Protein AF-B4CVA9-F1 (afdb_monomer_lite)

Secondary structure (DSSP, 8-state):
--HHH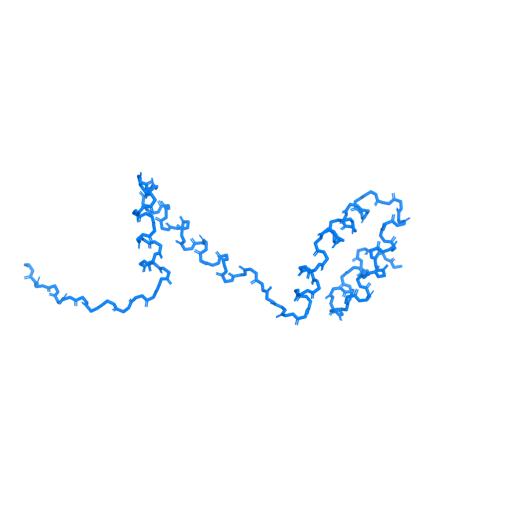HHHHHHHTT-HHHHHHHHHHHHHSS-HHHHHHHHHHHHTHHHHHHHHHH---THHHHHHHHHHHHHHHHTTS-SSHHHHHHHHHHHHS-----PPP----

Radius of gyration: 23.11 Å; chains: 1; bounding box: 57×26×61 Å

InterPro domains:
  IPR002560 Transposase IS204/IS1001/IS1096/IS1165, DDE domain [PF01610] (3-87)
  IPR047951 Transposase ISL3 [PTHR33498] (7-100)

Organism: NCBI:txid497964

Structure (mmCIF, N/CA/C/O backbone):
data_AF-B4CVA9-F1
#
_entry.id   AF-B4CVA9-F1
#
loop_
_atom_site.group_PDB
_atom_site.id
_atom_site.type_symbol
_atom_site.label_atom_id
_atom_site.label_alt_id
_atom_site.label_comp_id
_atom_site.label_asym_id
_atom_site.label_entity_id
_atom_site.label_seq_id
_atom_site.pdbx_PDB_ins_code
_atom_site.Cartn_x
_atom_site.Cartn_y
_atom_site.Cartn_z
_atom_site.occupancy
_atom_site.B_iso_or_equiv
_atom_site.auth_seq_id
_atom_site.auth_comp_id
_atom_site.auth_asym_id
_atom_site.auth_atom_id
_atom_site.pdbx_PDB_model_num
ATOM 1 N N . MET A 1 1 ? 7.853 4.509 -29.074 1.00 59.59 1 MET A N 1
ATOM 2 C CA . MET A 1 1 ? 6.881 4.446 -27.965 1.00 59.59 1 MET A CA 1
ATOM 3 C C . MET A 1 1 ? 7.576 4.879 -26.687 1.00 59.59 1 MET A C 1
ATOM 5 O O . MET A 1 1 ? 8.693 4.418 -26.445 1.00 59.59 1 MET A O 1
ATOM 9 N N . MET A 1 2 ? 6.991 5.810 -25.935 1.00 87.19 2 MET A N 1
ATOM 10 C CA . MET A 1 2 ? 7.624 6.373 -24.739 1.00 87.19 2 MET A CA 1
ATOM 11 C C . MET A 1 2 ? 7.602 5.354 -23.588 1.00 87.19 2 MET A C 1
ATOM 13 O O . MET A 1 2 ? 6.649 4.593 -23.437 1.00 87.19 2 MET A O 1
ATOM 17 N N . LEU A 1 3 ? 8.631 5.353 -22.729 1.00 87.88 3 LEU A N 1
ATOM 18 C CA . LEU A 1 3 ? 8.720 4.443 -21.570 1.00 87.88 3 LEU A CA 1
ATOM 19 C C . LEU A 1 3 ? 7.498 4.523 -20.648 1.00 87.88 3 LEU A C 1
ATOM 21 O O . LEU A 1 3 ? 7.077 3.509 -20.100 1.00 87.88 3 LEU A O 1
ATOM 25 N N . ARG A 1 4 ? 6.914 5.717 -20.516 1.00 90.75 4 ARG A N 1
ATOM 26 C CA . ARG A 1 4 ? 5.698 5.954 -19.736 1.00 90.75 4 ARG A CA 1
ATOM 27 C C . ARG A 1 4 ? 4.484 5.223 -20.310 1.00 90.75 4 ARG A C 1
ATOM 29 O O . ARG A 1 4 ? 3.775 4.583 -19.552 1.00 90.75 4 ARG A O 1
ATOM 36 N N . GLU A 1 5 ? 4.256 5.322 -21.616 1.00 91.19 5 GLU A N 1
ATOM 37 C CA . GLU A 1 5 ? 3.105 4.698 -22.291 1.00 91.19 5 GLU A CA 1
ATOM 38 C C . GLU A 1 5 ? 3.193 3.178 -22.158 1.00 91.19 5 GLU A C 1
ATOM 40 O O . GLU A 1 5 ? 2.307 2.554 -21.591 1.00 91.19 5 GLU A O 1
ATOM 45 N N . THR A 1 6 ? 4.353 2.610 -22.507 1.00 91.94 6 THR A N 1
ATOM 46 C CA . THR A 1 6 ? 4.580 1.160 -22.386 1.00 91.94 6 THR A CA 1
ATOM 47 C C . THR A 1 6 ? 4.439 0.638 -20.957 1.00 91.94 6 THR A C 1
ATOM 49 O O . THR A 1 6 ? 4.103 -0.523 -20.770 1.00 91.94 6 THR A O 1
ATOM 52 N N . PHE A 1 7 ? 4.697 1.465 -19.939 1.00 91.88 7 PHE A N 1
ATOM 53 C CA . PHE A 1 7 ? 4.478 1.071 -18.549 1.00 91.88 7 PHE A CA 1
ATOM 54 C C . PHE A 1 7 ? 2.986 0.934 -18.233 1.00 91.88 7 PHE A C 1
ATOM 56 O O . PHE A 1 7 ? 2.581 -0.022 -17.581 1.00 91.88 7 PHE A O 1
ATOM 63 N N . GLN A 1 8 ? 2.172 1.881 -18.710 1.00 91.00 8 GLN A N 1
ATOM 64 C CA . GLN A 1 8 ? 0.723 1.856 -18.518 1.00 91.00 8 GLN A CA 1
ATOM 65 C C . GLN A 1 8 ? 0.099 0.650 -19.222 1.00 91.00 8 GLN A C 1
ATOM 67 O O . GLN A 1 8 ? -0.705 -0.047 -18.610 1.00 91.00 8 GLN A O 1
ATOM 72 N N . ASP A 1 9 ? 0.531 0.364 -20.452 1.00 91.06 9 ASP A N 1
ATOM 73 C CA . ASP A 1 9 ? 0.043 -0.781 -21.227 1.00 91.06 9 ASP A CA 1
ATOM 74 C C . ASP A 1 9 ? 0.346 -2.110 -20.525 1.00 91.06 9 ASP A C 1
ATOM 76 O O . ASP A 1 9 ? -0.510 -2.983 -20.422 1.00 91.06 9 ASP A O 1
ATOM 80 N N . VAL A 1 10 ? 1.558 -2.247 -19.984 1.00 91.38 10 VAL A N 1
ATOM 81 C CA . VAL A 1 10 ? 1.994 -3.443 -19.255 1.00 91.38 10 VAL A CA 1
ATOM 82 C C . VAL A 1 10 ? 1.196 -3.657 -17.969 1.00 91.38 10 VAL A C 1
ATOM 84 O O . VAL A 1 10 ? 0.800 -4.783 -17.677 1.00 91.38 10 VAL A O 1
ATOM 87 N N . LEU A 1 11 ? 0.928 -2.592 -17.207 1.00 88.56 11 LEU A N 1
ATOM 88 C CA . LEU A 1 11 ? 0.104 -2.691 -16.000 1.00 88.56 11 LEU A CA 1
ATOM 89 C C . LEU A 1 11 ? -1.368 -2.985 -16.319 1.00 88.56 11 LEU A C 1
ATOM 91 O O . LEU A 1 11 ? -2.026 -3.681 -15.548 1.00 88.56 11 LEU A O 1
ATOM 95 N N . ALA A 1 12 ? -1.880 -2.482 -17.446 1.00 89.62 12 ALA A N 1
ATOM 96 C CA . ALA A 1 12 ? -3.230 -2.778 -17.920 1.00 89.62 12 ALA A CA 1
ATOM 97 C C . ALA A 1 12 ? -3.367 -4.216 -18.444 1.00 89.62 12 ALA A C 1
ATOM 99 O O . ALA A 1 12 ? -4.426 -4.813 -18.294 1.00 89.62 12 ALA A O 1
ATOM 100 N N . GLY A 1 13 ? -2.303 -4.768 -19.034 1.00 88.25 13 GLY A N 1
ATOM 101 C CA . GLY A 1 13 ? -2.247 -6.156 -19.499 1.00 88.25 13 GLY A CA 1
AT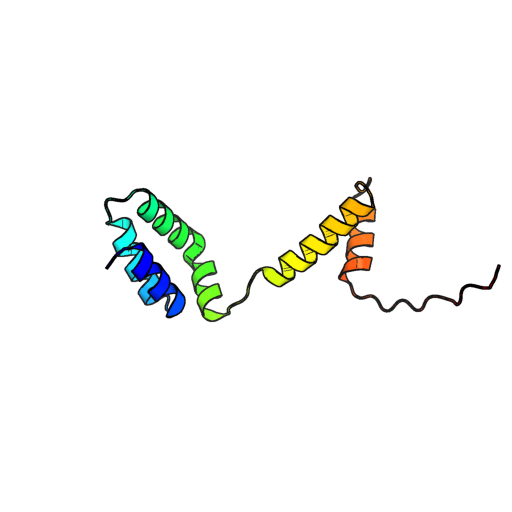OM 102 C C . GLY A 1 13 ? -2.083 -7.190 -18.383 1.00 88.25 13 GLY A C 1
ATOM 103 O O . GLY A 1 13 ? -2.184 -8.380 -18.653 1.00 88.25 13 GLY A O 1
ATOM 104 N N . GLU A 1 14 ? -1.841 -6.742 -17.148 1.00 86.19 14 GLU A N 1
ATOM 105 C CA . GLU A 1 14 ? -1.788 -7.576 -15.937 1.00 86.19 14 GLU A CA 1
ATOM 106 C C . GLU A 1 14 ? -0.730 -8.695 -15.972 1.00 86.19 14 GLU A C 1
ATOM 108 O O . GLU A 1 14 ? -0.804 -9.665 -15.225 1.00 86.19 14 GLU A O 1
ATOM 113 N N . ASP A 1 15 ? 0.285 -8.548 -16.824 1.00 89.25 15 ASP A N 1
ATOM 114 C CA . ASP A 1 15 ? 1.261 -9.595 -17.108 1.00 89.25 15 ASP A CA 1
ATOM 115 C C . ASP A 1 15 ? 2.620 -9.293 -16.458 1.00 89.25 15 ASP A C 1
ATOM 117 O O . ASP A 1 15 ? 3.353 -8.372 -16.842 1.00 89.25 15 ASP A O 1
ATOM 121 N N . ALA A 1 16 ? 2.993 -10.126 -15.484 1.00 92.50 16 ALA A N 1
ATOM 122 C CA . ALA A 1 16 ? 4.284 -10.055 -14.810 1.00 92.50 16 ALA A CA 1
ATOM 123 C C . ALA A 1 16 ? 5.470 -10.249 -15.776 1.00 92.50 16 ALA A C 1
ATOM 125 O O . ALA A 1 16 ? 6.533 -9.653 -15.584 1.00 92.50 16 ALA A O 1
ATOM 126 N N . VAL A 1 17 ? 5.323 -11.033 -16.846 1.00 93.56 17 VAL A N 1
ATOM 127 C CA . VAL A 1 17 ? 6.386 -11.224 -17.844 1.00 93.56 17 VAL A CA 1
ATOM 128 C C . VAL A 1 17 ? 6.630 -9.922 -18.606 1.00 93.56 17 VAL A C 1
ATOM 130 O O . VAL A 1 17 ? 7.778 -9.468 -18.717 1.00 93.56 17 VAL A O 1
ATOM 133 N N . ALA A 1 18 ? 5.557 -9.273 -19.060 1.00 93.75 18 ALA A N 1
ATOM 134 C CA . ALA A 1 18 ? 5.619 -7.966 -19.702 1.00 93.75 18 ALA A CA 1
ATOM 135 C C . ALA A 1 18 ? 6.206 -6.888 -18.765 1.00 93.75 18 ALA A C 1
ATOM 137 O O . ALA A 1 18 ? 7.024 -6.066 -19.196 1.00 93.75 18 ALA A O 1
ATOM 138 N N . LEU A 1 19 ? 5.894 -6.941 -17.463 1.00 95.25 19 LEU A N 1
ATOM 139 C CA . LEU A 1 19 ? 6.487 -6.057 -16.452 1.00 95.25 19 LEU A CA 1
ATOM 140 C C . LEU A 1 19 ? 7.992 -6.262 -16.294 1.00 95.25 19 LEU A C 1
ATOM 142 O O . LEU A 1 19 ? 8.754 -5.289 -16.291 1.00 95.25 19 LEU A O 1
ATOM 146 N N . ARG A 1 20 ? 8.458 -7.511 -16.251 1.00 95.94 20 ARG A N 1
ATOM 147 C CA . ARG A 1 20 ? 9.893 -7.817 -16.163 1.00 95.94 20 ARG A CA 1
ATOM 148 C C . ARG A 1 20 ? 10.662 -7.353 -17.401 1.00 95.94 20 ARG A C 1
ATOM 150 O O . ARG A 1 20 ? 11.788 -6.844 -17.301 1.00 95.94 20 ARG A O 1
ATOM 157 N N . TRP A 1 21 ? 10.052 -7.497 -18.575 1.00 95.69 21 TRP A N 1
ATOM 158 C CA . TRP A 1 21 ? 10.592 -6.953 -19.817 1.00 95.69 21 TRP A CA 1
ATOM 159 C C . TRP A 1 21 ? 10.709 -5.423 -19.752 1.00 95.69 21 TRP A C 1
ATOM 161 O O . TRP A 1 21 ? 11.772 -4.870 -20.062 1.00 95.69 21 TRP A O 1
ATOM 171 N N . TRP A 1 22 ? 9.665 -4.739 -19.275 1.00 96.31 22 TRP A N 1
ATOM 172 C CA . TRP A 1 22 ? 9.667 -3.283 -19.146 1.00 96.31 22 TRP A CA 1
ATOM 173 C C . TRP A 1 22 ? 10.752 -2.794 -18.181 1.00 96.31 22 TRP A C 1
ATOM 175 O O . TRP A 1 22 ? 11.512 -1.889 -18.530 1.00 96.31 22 TRP A O 1
ATOM 185 N N . VAL A 1 23 ? 10.914 -3.444 -17.023 1.00 96.81 23 VAL A N 1
ATOM 186 C CA . VAL A 1 23 ? 11.977 -3.146 -16.044 1.00 96.81 23 VAL A CA 1
ATOM 187 C C . VAL A 1 23 ? 13.357 -3.215 -16.696 1.00 96.81 23 VAL A C 1
ATOM 189 O O . VAL A 1 23 ? 14.190 -2.323 -16.510 1.00 96.81 23 VAL A O 1
ATOM 192 N N . THR A 1 24 ? 13.603 -4.243 -17.511 1.00 96.38 24 THR A N 1
ATOM 193 C CA . THR A 1 24 ? 14.883 -4.412 -18.212 1.00 96.38 24 THR A CA 1
ATOM 194 C C . THR A 1 24 ? 15.149 -3.239 -19.162 1.00 96.38 24 THR A C 1
ATOM 196 O O . THR A 1 24 ? 16.267 -2.718 -19.224 1.00 96.38 24 THR A O 1
ATOM 199 N N . ARG A 1 25 ? 14.118 -2.769 -19.873 1.00 95.56 25 ARG A N 1
ATOM 200 C CA . ARG A 1 25 ? 14.203 -1.605 -20.765 1.00 95.56 25 ARG A CA 1
ATOM 201 C C . ARG A 1 25 ? 14.384 -0.294 -19.988 1.00 95.56 25 ARG A C 1
ATOM 203 O O . ARG A 1 25 ? 15.221 0.524 -20.370 1.00 95.56 25 ARG A O 1
ATOM 210 N N . ALA A 1 26 ? 13.659 -0.108 -18.889 1.00 96.00 26 ALA A N 1
ATOM 211 C CA . ALA A 1 26 ? 13.729 1.075 -18.036 1.00 96.00 26 ALA A CA 1
ATOM 212 C C . ALA A 1 26 ? 15.110 1.230 -17.371 1.00 96.00 26 ALA A C 1
ATOM 214 O O . ALA A 1 26 ? 15.682 2.323 -17.408 1.00 96.00 26 ALA A O 1
ATOM 215 N N . ARG A 1 27 ? 15.717 0.137 -16.883 1.00 96.38 27 ARG A N 1
ATOM 216 C CA . ARG A 1 27 ? 17.094 0.127 -16.347 1.00 96.38 27 ARG A CA 1
ATOM 217 C C . ARG A 1 27 ? 18.149 0.529 -17.381 1.00 96.38 27 ARG A C 1
ATOM 219 O O . ARG A 1 27 ? 19.080 1.268 -17.067 1.00 96.38 27 ARG A O 1
ATOM 226 N N . ARG A 1 28 ? 17.995 0.076 -18.629 1.00 95.12 28 ARG A N 1
ATOM 227 C CA . ARG A 1 28 ? 18.914 0.400 -19.740 1.00 95.12 28 ARG A CA 1
ATOM 228 C C . ARG A 1 28 ? 18.712 1.806 -20.304 1.00 95.12 28 ARG A C 1
ATOM 230 O O . ARG A 1 28 ? 19.588 2.313 -21.003 1.00 95.12 28 ARG A O 1
ATOM 237 N N . SER A 1 29 ? 17.588 2.453 -19.998 1.00 94.06 29 SER A N 1
ATOM 238 C CA . SER A 1 29 ? 17.347 3.842 -20.394 1.00 94.06 29 SER A CA 1
ATOM 239 C C . SER A 1 29 ? 18.413 4.763 -19.796 1.00 94.06 29 SER A C 1
ATOM 241 O O . SER A 1 29 ? 18.970 4.466 -18.744 1.00 94.06 29 SER A O 1
ATOM 243 N N . ARG A 1 30 ? 18.718 5.900 -20.428 1.00 93.12 30 ARG A N 1
ATOM 244 C CA . ARG A 1 30 ? 19.602 6.931 -19.841 1.00 93.12 30 ARG A CA 1
ATOM 245 C C . ARG A 1 30 ? 18.857 7.870 -18.881 1.00 93.12 30 ARG A C 1
ATOM 247 O O . ARG A 1 30 ? 19.402 8.884 -18.463 1.00 93.12 30 ARG A O 1
ATOM 254 N N . LEU A 1 31 ? 17.613 7.538 -18.536 1.00 94.69 31 LEU A N 1
ATOM 255 C CA . LEU A 1 31 ? 16.742 8.370 -17.721 1.00 94.69 31 LEU A CA 1
ATOM 256 C C . LEU A 1 31 ? 16.794 7.894 -16.269 1.00 94.69 31 LEU A C 1
ATOM 258 O O . LEU A 1 31 ? 16.205 6.875 -15.911 1.00 94.69 31 LEU A O 1
ATOM 262 N N . VAL A 1 32 ? 17.479 8.664 -15.422 1.00 95.31 32 VAL A N 1
ATOM 263 C CA . VAL A 1 32 ? 17.623 8.372 -13.986 1.00 95.31 32 VAL A CA 1
ATOM 264 C C . VAL A 1 32 ? 16.279 8.092 -13.288 1.00 95.31 32 VAL A C 1
ATOM 266 O O . VAL A 1 32 ? 16.227 7.121 -12.532 1.00 95.31 32 VAL A O 1
ATOM 269 N N 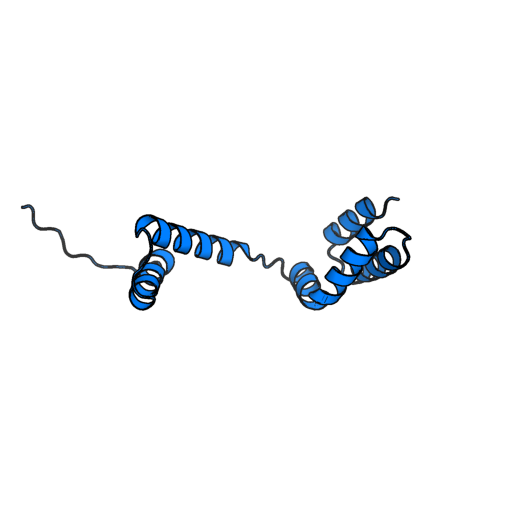. PRO A 1 33 ? 15.180 8.837 -13.546 1.00 96.00 33 PRO A N 1
ATOM 270 C CA . PRO A 1 33 ? 13.891 8.553 -12.908 1.00 96.00 33 PRO A CA 1
ATOM 271 C C . PRO A 1 33 ? 13.355 7.146 -13.208 1.00 96.00 33 PRO A C 1
ATOM 273 O O . PRO A 1 33 ? 12.869 6.467 -12.309 1.00 96.00 33 PRO A O 1
ATOM 276 N N . PHE A 1 34 ? 13.496 6.675 -14.451 1.00 95.62 34 PHE A N 1
ATOM 277 C CA . PHE A 1 34 ? 13.004 5.357 -14.859 1.00 95.62 34 PHE A CA 1
ATOM 278 C C . PHE A 1 34 ? 13.873 4.217 -14.336 1.00 95.62 34 PHE A C 1
ATOM 280 O O . PHE A 1 34 ? 13.341 3.156 -14.026 1.00 95.62 34 PHE A O 1
ATOM 287 N N . ARG A 1 35 ? 15.185 4.434 -14.185 1.00 97.19 35 ARG A N 1
ATOM 288 C CA . ARG A 1 35 ? 16.056 3.459 -13.512 1.00 97.19 35 ARG A CA 1
ATOM 289 C C . ARG A 1 35 ? 15.638 3.263 -12.059 1.00 97.19 35 ARG A C 1
ATOM 291 O O . ARG A 1 35 ? 15.388 2.134 -11.662 1.00 97.19 35 ARG A O 1
ATOM 298 N N . LYS A 1 36 ? 15.460 4.363 -11.317 1.00 97.56 36 LYS A N 1
ATOM 299 C CA . LYS A 1 36 ? 15.004 4.323 -9.918 1.00 97.56 36 LYS A CA 1
ATOM 300 C C . LYS A 1 36 ? 13.651 3.629 -9.773 1.00 97.56 36 LYS A C 1
ATOM 302 O O . LYS A 1 36 ? 13.484 2.803 -8.885 1.00 97.56 36 LYS A O 1
ATOM 307 N N . LEU A 1 37 ? 12.702 3.934 -10.662 1.00 96.06 37 LEU A N 1
ATOM 308 C CA . LEU A 1 37 ? 11.405 3.260 -10.674 1.00 96.06 37 LEU A CA 1
ATOM 309 C C . LEU A 1 37 ? 11.558 1.756 -10.931 1.00 96.06 37 LEU A C 1
ATOM 311 O O . LEU A 1 37 ? 10.972 0.954 -10.216 1.00 96.06 37 LEU A O 1
ATOM 315 N N . ALA A 1 38 ? 12.368 1.366 -11.914 1.00 96.69 38 ALA A N 1
ATOM 316 C CA . ALA A 1 38 ? 12.613 -0.038 -12.218 1.00 96.69 38 ALA A CA 1
ATOM 317 C C . ALA A 1 38 ? 13.277 -0.787 -11.051 1.00 96.69 38 ALA A C 1
ATOM 319 O O . ALA A 1 38 ? 12.961 -1.950 -10.813 1.00 96.69 38 ALA A O 1
ATOM 320 N N . ASP A 1 39 ? 14.164 -0.124 -10.308 1.00 97.44 39 ASP A N 1
ATOM 321 C CA . ASP A 1 39 ? 14.779 -0.690 -9.109 1.00 97.44 39 ASP A CA 1
ATOM 322 C C . ASP A 1 39 ? 13.763 -0.868 -7.977 1.00 97.44 39 ASP A C 1
ATOM 324 O O . ASP A 1 39 ? 13.696 -1.952 -7.408 1.00 97.44 39 ASP A O 1
ATOM 328 N N . SER A 1 40 ? 12.900 0.122 -7.737 1.00 97.94 40 SER A N 1
ATOM 329 C CA . SER A 1 40 ? 11.815 0.021 -6.749 1.00 97.94 40 SER A CA 1
ATOM 330 C C . SER A 1 40 ? 10.795 -1.070 -7.101 1.00 97.94 40 SER A C 1
ATOM 332 O O . SER A 1 40 ? 10.362 -1.821 -6.231 1.00 97.94 40 SER A O 1
ATOM 334 N N . VAL A 1 41 ? 10.449 -1.219 -8.385 1.00 96.44 41 VAL A N 1
ATOM 335 C CA . VAL A 1 41 ? 9.579 -2.312 -8.851 1.00 96.44 41 VAL A CA 1
ATOM 336 C C . VAL A 1 41 ? 10.209 -3.673 -8.558 1.00 96.44 41 VAL A C 1
ATOM 338 O O . VAL A 1 41 ? 9.511 -4.593 -8.148 1.00 96.44 41 VAL A O 1
ATOM 341 N N . MET A 1 42 ? 11.522 -3.812 -8.743 1.00 97.31 42 MET A N 1
ATOM 342 C CA . MET A 1 42 ? 12.220 -5.063 -8.443 1.00 97.31 42 MET A CA 1
ATOM 343 C C . MET A 1 42 ? 12.372 -5.320 -6.942 1.00 97.31 42 MET A C 1
ATOM 345 O O . MET A 1 42 ? 12.322 -6.472 -6.530 1.00 97.31 42 MET A O 1
ATOM 349 N N . GLU A 1 43 ? 12.542 -4.275 -6.132 1.00 98.12 43 GLU A N 1
ATOM 350 C CA . GLU A 1 43 ? 12.580 -4.375 -4.667 1.00 98.12 43 GLU A CA 1
ATOM 351 C C . GLU A 1 43 ? 11.244 -4.868 -4.090 1.00 98.12 43 GLU A C 1
ATOM 353 O O . GLU A 1 43 ? 11.224 -5.616 -3.116 1.00 98.12 43 GLU A O 1
ATOM 358 N N . HIS A 1 44 ? 10.127 -4.511 -4.731 1.00 96.06 44 HIS A N 1
ATOM 359 C CA . HIS A 1 44 ? 8.774 -4.907 -4.325 1.00 96.06 44 HIS A CA 1
ATOM 360 C C . HIS A 1 44 ? 8.120 -5.927 -5.267 1.00 96.06 44 HIS A C 1
ATOM 362 O O . HIS A 1 44 ? 6.892 -6.023 -5.313 1.00 96.06 44 HIS A O 1
ATOM 368 N N . TRP A 1 45 ? 8.927 -6.688 -6.011 1.00 95.75 45 TRP A N 1
ATOM 369 C CA . TRP A 1 45 ? 8.464 -7.562 -7.091 1.00 95.75 45 TRP A CA 1
ATOM 370 C C . TRP A 1 45 ? 7.324 -8.493 -6.669 1.00 95.75 45 TRP A C 1
ATOM 372 O O . TRP A 1 45 ? 6.267 -8.493 -7.298 1.00 95.75 45 TRP A O 1
ATOM 382 N N . ASP A 1 46 ? 7.510 -9.225 -5.570 1.00 94.31 46 ASP A N 1
ATOM 383 C CA . ASP A 1 46 ? 6.551 -10.233 -5.112 1.00 94.31 46 ASP A CA 1
ATOM 384 C C . ASP A 1 46 ? 5.188 -9.616 -4.774 1.00 94.31 46 ASP A C 1
ATOM 386 O O . ASP A 1 46 ? 4.146 -10.149 -5.148 1.00 94.31 46 ASP A O 1
ATOM 390 N N . GLY A 1 47 ? 5.187 -8.448 -4.125 1.00 92.75 47 GLY A N 1
ATOM 391 C CA . GLY A 1 47 ? 3.959 -7.726 -3.796 1.00 92.75 47 GLY A CA 1
ATOM 392 C C . GLY A 1 47 ? 3.243 -7.189 -5.034 1.00 92.75 47 GLY A C 1
ATOM 393 O O . GLY A 1 47 ? 2.016 -7.212 -5.095 1.00 92.75 47 GLY A O 1
ATOM 394 N N . ILE A 1 48 ? 3.997 -6.740 -6.040 1.00 93.75 48 ILE A N 1
ATOM 395 C CA . ILE A 1 48 ? 3.432 -6.251 -7.301 1.00 93.75 48 ILE A CA 1
ATOM 396 C C . ILE A 1 48 ? 2.825 -7.407 -8.099 1.00 93.75 48 ILE A C 1
ATOM 398 O O . ILE A 1 48 ? 1.699 -7.275 -8.566 1.00 93.75 48 ILE A O 1
ATOM 402 N N . VAL A 1 49 ? 3.515 -8.544 -8.225 1.00 92.94 49 VAL A N 1
ATOM 403 C CA . VAL A 1 49 ? 2.978 -9.724 -8.926 1.00 92.94 49 VAL A CA 1
ATOM 404 C C . VAL A 1 49 ? 1.733 -10.256 -8.221 1.00 92.94 49 VAL A C 1
ATOM 406 O O . VAL A 1 49 ? 0.704 -10.441 -8.867 1.00 92.94 49 VAL A O 1
ATOM 409 N N . ALA A 1 50 ? 1.773 -10.390 -6.893 1.00 92.06 50 ALA A N 1
ATOM 410 C CA . ALA A 1 50 ? 0.601 -10.783 -6.118 1.00 92.06 50 ALA A CA 1
ATOM 411 C C . ALA A 1 50 ? -0.569 -9.803 -6.310 1.00 92.06 50 ALA A C 1
ATOM 413 O O . ALA A 1 50 ? -1.724 -10.222 -6.382 1.00 92.06 50 ALA A O 1
ATOM 414 N N . PHE A 1 51 ? -0.300 -8.498 -6.428 1.00 91.00 51 PHE A N 1
ATOM 415 C CA . PHE A 1 51 ? -1.332 -7.511 -6.741 1.00 91.00 51 PHE A CA 1
ATOM 416 C C . PHE A 1 51 ? -1.916 -7.696 -8.148 1.00 91.00 51 PHE A C 1
ATOM 418 O O . PHE A 1 51 ? -3.136 -7.620 -8.294 1.00 91.00 51 PHE A O 1
ATOM 425 N N . LEU A 1 52 ? -1.080 -7.950 -9.162 1.00 90.31 52 LEU A N 1
ATOM 426 C CA . LEU A 1 52 ? -1.545 -8.183 -10.534 1.00 90.31 52 LEU A CA 1
ATOM 427 C C . LEU A 1 52 ? -2.508 -9.377 -10.603 1.00 90.31 52 LEU A C 1
ATOM 429 O O . LEU A 1 52 ? -3.533 -9.274 -11.270 1.00 90.31 52 LEU A O 1
ATOM 433 N N . GLU A 1 53 ? -2.226 -10.446 -9.853 1.00 88.00 53 GLU A N 1
ATOM 434 C CA . GLU A 1 53 ? -3.053 -11.659 -9.801 1.00 88.00 53 GLU A CA 1
ATOM 435 C C . GLU A 1 53 ? -4.320 -11.497 -8.950 1.00 88.00 53 GLU A C 1
ATOM 437 O O . GLU A 1 53 ? -5.410 -11.907 -9.345 1.00 88.00 53 GLU A O 1
ATOM 442 N N . THR A 1 54 ? -4.188 -10.930 -7.749 1.00 89.56 54 THR A N 1
ATOM 443 C CA . THR A 1 54 ? -5.261 -10.973 -6.739 1.00 89.56 54 THR A CA 1
ATOM 444 C C . THR A 1 54 ? -6.135 -9.727 -6.717 1.00 89.56 54 THR A C 1
ATOM 446 O O . THR A 1 54 ? -7.237 -9.762 -6.168 1.00 89.56 54 THR A O 1
ATOM 449 N N . ARG A 1 55 ? -5.637 -8.600 -7.245 1.00 87.94 55 ARG A N 1
ATOM 450 C CA . ARG A 1 55 ? -6.265 -7.270 -7.156 1.00 87.94 55 ARG A CA 1
ATOM 451 C C . ARG A 1 55 ? -6.601 -6.827 -5.734 1.00 87.94 55 ARG A C 1
ATOM 453 O O . ARG A 1 55 ? -7.404 -5.912 -5.534 1.00 87.94 55 ARG A O 1
ATOM 460 N N . VAL A 1 56 ? -5.962 -7.432 -4.733 1.00 87.50 56 VAL A N 1
ATOM 461 C CA . VAL A 1 56 ? -6.140 -7.046 -3.337 1.00 87.50 56 VAL A CA 1
ATOM 462 C C . VAL A 1 56 ? -5.495 -5.684 -3.131 1.00 87.50 56 VAL A C 1
ATOM 464 O O . VAL A 1 56 ? -4.282 -5.519 -3.217 1.00 87.50 56 VAL A O 1
ATOM 467 N N . THR A 1 57 ? -6.330 -4.688 -2.856 1.00 86.12 57 THR A N 1
ATOM 468 C CA . THR A 1 57 ? -5.876 -3.341 -2.516 1.00 86.12 57 THR A CA 1
ATOM 469 C C . THR A 1 57 ? -5.791 -3.179 -1.003 1.00 86.12 57 THR A C 1
ATOM 471 O O . THR A 1 57 ? -6.524 -3.813 -0.240 1.00 86.12 57 THR A O 1
ATOM 474 N N . ASN A 1 58 ? -4.976 -2.227 -0.556 1.00 87.88 58 ASN A N 1
ATOM 475 C CA . ASN A 1 58 ? -4.966 -1.798 0.842 1.00 87.88 58 ASN A CA 1
ATOM 476 C C . ASN A 1 58 ? -6.217 -0.987 1.234 1.00 87.88 58 ASN A C 1
ATOM 478 O O . ASN A 1 58 ? -6.304 -0.532 2.372 1.00 87.88 58 ASN A O 1
ATOM 482 N N . GLY A 1 59 ? -7.211 -0.828 0.350 1.00 90.12 59 GLY A N 1
ATOM 483 C CA . GLY A 1 59 ? -8.360 0.055 0.568 1.00 90.12 59 GLY A CA 1
ATOM 484 C C . GLY A 1 59 ? -9.185 -0.289 1.813 1.00 90.12 59 GLY A C 1
ATOM 485 O O . GLY A 1 59 ? -9.616 0.603 2.539 1.00 90.12 59 GLY A O 1
ATOM 486 N N . VAL A 1 60 ? -9.356 -1.578 2.130 1.00 88.81 60 VAL A N 1
ATOM 487 C CA . VAL A 1 60 ? -10.047 -2.002 3.365 1.00 88.81 60 VAL A CA 1
ATOM 488 C C . VAL A 1 60 ? -9.260 -1.577 4.607 1.00 88.81 60 VAL A C 1
ATOM 490 O O . VAL A 1 60 ? -9.832 -1.059 5.568 1.00 88.81 60 VAL A O 1
ATOM 493 N N . ILE A 1 61 ? -7.940 -1.758 4.580 1.00 91.56 61 ILE A N 1
ATOM 494 C CA . ILE A 1 61 ? -7.044 -1.372 5.674 1.00 91.56 61 ILE A CA 1
ATOM 495 C C . ILE A 1 61 ? -7.024 0.155 5.824 1.00 91.56 61 ILE A C 1
ATOM 497 O O . ILE A 1 61 ? -7.085 0.665 6.940 1.00 91.56 61 ILE A O 1
ATOM 501 N N . GLU A 1 62 ? -7.004 0.898 4.718 1.00 94.25 62 GLU A N 1
ATOM 502 C CA . GLU A 1 62 ? -7.078 2.361 4.700 1.00 94.25 62 GLU A CA 1
ATOM 503 C C . GLU A 1 62 ? -8.402 2.880 5.263 1.00 94.25 62 GLU A C 1
ATOM 505 O O . GLU A 1 62 ? -8.396 3.806 6.076 1.00 94.25 62 GLU A O 1
ATOM 510 N N . ALA A 1 63 ? -9.526 2.251 4.913 1.00 92.94 63 ALA A N 1
ATOM 511 C CA . ALA A 1 63 ? -10.831 2.590 5.472 1.00 92.94 63 ALA A CA 1
ATOM 512 C C . ALA A 1 63 ? -10.853 2.396 6.997 1.00 92.94 63 ALA A C 1
ATOM 514 O O . ALA A 1 63 ? -11.301 3.280 7.735 1.00 92.94 63 ALA A O 1
ATOM 515 N N . ILE A 1 64 ? -10.307 1.278 7.488 1.00 93.81 64 ILE A N 1
ATOM 516 C CA . ILE A 1 64 ? -10.159 1.027 8.928 1.00 93.81 64 ILE A CA 1
ATOM 517 C C . ILE A 1 64 ? -9.247 2.085 9.561 1.00 93.81 64 ILE A C 1
ATOM 519 O O . ILE A 1 64 ? -9.626 2.698 10.558 1.00 93.81 64 ILE A O 1
ATOM 523 N N . ASN A 1 65 ? -8.085 2.367 8.971 1.00 95.00 65 ASN A N 1
ATOM 524 C CA . ASN A 1 65 ? -7.167 3.396 9.463 1.00 95.00 65 ASN A CA 1
ATOM 525 C C . ASN A 1 65 ? -7.837 4.776 9.532 1.00 95.00 65 ASN A C 1
ATOM 527 O O . ASN A 1 65 ? -7.661 5.490 10.521 1.00 95.00 65 ASN A O 1
ATOM 531 N N . GLY A 1 66 ? -8.660 5.129 8.543 1.00 95.56 66 GLY A N 1
ATOM 532 C CA . GLY A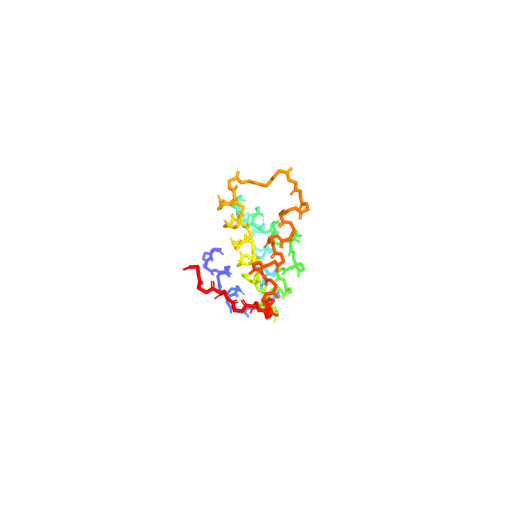 1 66 ? -9.466 6.347 8.540 1.00 95.56 66 GLY A CA 1
ATOM 533 C C . GLY A 1 66 ? -10.431 6.417 9.727 1.00 95.56 66 GLY A C 1
ATOM 534 O O . GLY A 1 66 ? -10.456 7.426 10.437 1.00 95.56 66 GLY A O 1
ATOM 535 N N . LEU A 1 67 ? -11.161 5.331 10.012 1.00 94.69 67 LEU A N 1
ATOM 536 C CA . LEU A 1 67 ? -12.044 5.238 11.184 1.00 94.69 67 LEU A CA 1
ATOM 537 C C . LEU A 1 67 ? -11.276 5.417 12.501 1.00 94.69 67 LEU A C 1
ATOM 539 O O . LEU A 1 67 ? -11.735 6.128 13.400 1.00 94.69 67 LEU A O 1
ATOM 543 N N . LEU A 1 68 ? -10.093 4.811 12.617 1.00 94.94 68 LEU A N 1
ATOM 544 C CA . LEU A 1 68 ? -9.260 4.912 13.817 1.00 94.94 68 LEU A CA 1
ATOM 545 C C . LEU A 1 68 ? -8.686 6.319 14.013 1.00 94.94 68 LEU A C 1
ATOM 547 O O . LEU A 1 68 ? -8.698 6.844 15.131 1.00 94.94 68 LEU A O 1
ATOM 551 N N . GLN A 1 69 ? -8.224 6.960 12.938 1.00 95.56 69 GLN A N 1
ATOM 552 C CA . GLN A 1 69 ? -7.744 8.341 12.986 1.00 95.56 69 GLN A CA 1
ATOM 553 C C . GLN A 1 69 ? -8.872 9.316 13.328 1.00 95.56 69 GLN A C 1
ATOM 555 O O . GLN A 1 69 ? -8.669 10.231 14.129 1.00 95.56 69 GLN A O 1
ATOM 560 N N . LEU A 1 70 ? -10.078 9.093 12.798 1.00 95.81 70 LEU A N 1
ATOM 561 C CA . LEU A 1 70 ? -11.258 9.870 13.166 1.00 95.81 70 LEU A CA 1
ATOM 562 C C . LEU A 1 70 ? -11.586 9.708 14.656 1.00 95.81 70 LEU A C 1
ATOM 564 O O . LEU A 1 70 ? -11.771 10.707 15.349 1.00 95.81 70 LEU A O 1
ATOM 568 N N . ALA A 1 71 ? -11.585 8.478 15.178 1.00 93.88 71 ALA A N 1
ATOM 569 C CA . ALA A 1 71 ? -11.807 8.223 16.601 1.00 93.88 71 ALA A CA 1
ATOM 570 C C . ALA A 1 71 ? -10.772 8.944 17.485 1.00 93.88 71 ALA A C 1
ATOM 572 O O . ALA A 1 71 ? -11.133 9.569 18.484 1.00 93.88 71 ALA A O 1
ATOM 573 N N . LYS A 1 72 ? -9.492 8.923 17.090 1.00 95.25 72 LYS A N 1
ATOM 574 C CA . LYS A 1 72 ? -8.414 9.654 17.773 1.00 95.25 72 LYS A CA 1
ATOM 575 C C . LYS A 1 72 ? -8.614 11.167 17.727 1.00 95.25 72 LYS A C 1
ATOM 577 O O . LYS A 1 72 ? -8.414 11.826 18.748 1.00 95.25 72 LYS A O 1
ATOM 582 N N . ARG A 1 73 ? -9.028 11.714 16.580 1.00 96.62 73 ARG A N 1
ATOM 583 C CA . ARG A 1 73 ? -9.316 13.146 16.411 1.00 96.62 73 ARG A CA 1
ATOM 584 C C . ARG A 1 73 ? -10.471 13.592 17.307 1.00 96.62 73 ARG A C 1
ATOM 586 O O . ARG A 1 73 ? -10.329 14.588 18.008 1.00 96.62 73 ARG A O 1
ATOM 593 N N . MET A 1 74 ? -11.564 12.829 17.341 1.00 93.19 74 MET A N 1
ATOM 594 C CA . MET A 1 74 ? -12.733 13.118 18.184 1.00 93.19 74 MET A CA 1
ATOM 595 C C . MET A 1 74 ? -12.394 13.097 19.678 1.00 93.19 74 MET A C 1
ATOM 597 O O . MET A 1 74 ? -12.872 13.940 20.428 1.00 93.19 74 MET A O 1
ATOM 601 N N . ALA A 1 75 ? -11.523 12.179 20.101 1.00 94.12 75 ALA A N 1
ATOM 602 C CA . ALA A 1 75 ? -11.045 12.110 21.480 1.00 94.12 75 ALA A CA 1
ATOM 603 C C . ALA A 1 75 ? -10.000 13.186 21.835 1.00 94.12 75 ALA A C 1
ATOM 605 O O . ALA A 1 75 ? -9.639 13.305 23.001 1.00 94.12 75 ALA A O 1
ATOM 606 N N . ARG A 1 76 ? -9.497 13.952 20.849 1.00 94.75 76 ARG A N 1
ATOM 607 C CA . ARG A 1 76 ? -8.333 14.852 20.986 1.00 94.75 76 ARG A CA 1
ATOM 608 C C . ARG A 1 76 ? -7.087 14.124 21.510 1.00 94.75 76 ARG A C 1
ATOM 610 O O . ARG A 1 76 ? -6.293 14.670 22.270 1.00 94.75 76 ARG A O 1
ATOM 617 N N . GLY A 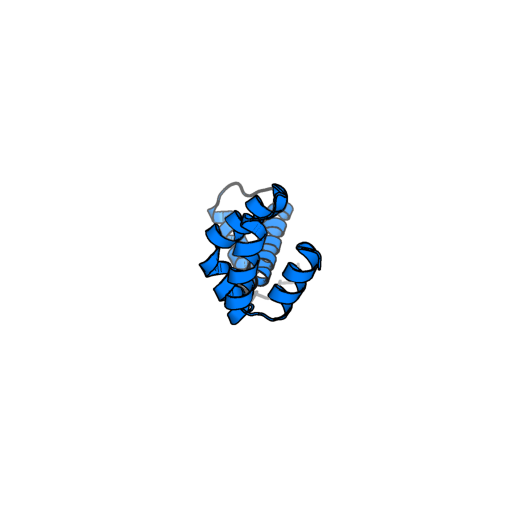1 77 ? -6.912 12.883 21.059 1.00 92.44 77 GLY A N 1
ATOM 618 C CA . GLY A 1 77 ? -5.874 11.975 21.535 1.00 92.44 77 GLY A CA 1
ATOM 619 C C . GLY A 1 77 ? -6.322 11.123 22.723 1.00 92.44 77 GLY A C 1
ATOM 620 O O . GLY A 1 77 ? -7.175 11.496 23.520 1.00 92.44 77 GLY A O 1
ATOM 621 N N . PHE A 1 78 ? -5.730 9.937 22.843 1.00 95.06 78 PHE A N 1
ATOM 622 C CA . PHE A 1 78 ? -5.974 9.032 23.963 1.00 95.06 78 PHE A CA 1
ATOM 623 C C . PHE A 1 78 ? -4.776 9.054 24.907 1.00 95.06 78 PHE A C 1
ATOM 625 O O . PHE A 1 78 ? -3.639 8.934 24.460 1.00 95.06 78 PHE A O 1
ATOM 632 N N . ARG A 1 79 ? -5.034 9.148 26.217 1.00 93.38 79 ARG A N 1
ATOM 633 C CA . ARG A 1 79 ? -3.983 9.101 27.250 1.00 93.38 79 ARG A CA 1
ATOM 634 C C . ARG A 1 79 ? -3.331 7.722 27.393 1.00 93.38 79 ARG A C 1
ATOM 636 O O . ARG A 1 79 ? -2.222 7.627 27.897 1.00 93.38 79 ARG A O 1
ATOM 643 N N . SER A 1 80 ? -4.017 6.655 26.977 1.00 96.31 80 SER A N 1
ATOM 644 C CA . SER A 1 80 ? -3.503 5.285 27.027 1.00 96.31 80 SER A CA 1
ATOM 645 C C . SER A 1 80 ? -3.864 4.507 25.765 1.00 96.31 80 SER A C 1
ATOM 647 O O . SER A 1 80 ? -4.951 4.671 25.199 1.00 96.31 80 SER A O 1
ATOM 649 N N . PHE A 1 81 ? -2.973 3.601 25.355 1.00 95.38 81 PHE A N 1
ATOM 650 C CA . PHE A 1 81 ? -3.242 2.687 24.245 1.00 95.38 81 PHE A CA 1
ATOM 651 C C . PHE A 1 81 ? -4.448 1.784 24.528 1.00 95.38 81 PHE A C 1
ATOM 653 O O . PHE A 1 81 ? -5.232 1.508 23.626 1.00 95.38 81 PHE A O 1
ATOM 660 N N . ARG A 1 82 ? -4.656 1.386 25.791 1.00 97.06 82 ARG A N 1
ATOM 661 C CA . ARG A 1 82 ? -5.828 0.602 26.206 1.00 97.06 82 ARG A CA 1
ATOM 662 C C . ARG A 1 82 ? -7.139 1.285 25.809 1.00 97.06 82 ARG A C 1
ATOM 664 O O . ARG A 1 82 ? -8.011 0.635 25.241 1.00 97.06 82 ARG A O 1
ATOM 671 N N . ASN A 1 83 ? -7.265 2.587 26.062 1.00 95.69 83 ASN A N 1
ATOM 672 C CA . ASN A 1 83 ? -8.479 3.335 25.730 1.00 95.69 83 ASN A CA 1
ATOM 673 C C . ASN A 1 83 ? -8.646 3.495 24.214 1.00 95.69 83 ASN A C 1
ATOM 675 O O . ASN A 1 83 ? -9.755 3.347 23.704 1.00 95.69 83 ASN A O 1
ATOM 679 N N . PHE A 1 84 ? -7.546 3.719 23.488 1.00 96.25 84 PHE A N 1
ATOM 680 C CA . PHE A 1 84 ? -7.573 3.742 22.026 1.00 96.25 84 PHE A CA 1
ATOM 681 C C . PHE A 1 84 ? -8.014 2.394 21.442 1.00 96.25 84 PHE A C 1
ATOM 683 O O . PHE A 1 84 ? -8.905 2.365 20.600 1.00 96.25 84 PHE A O 1
ATOM 690 N N . ARG A 1 85 ? -7.458 1.277 21.927 1.00 95.25 85 ARG A N 1
ATOM 691 C CA . ARG A 1 85 ? -7.816 -0.081 21.495 1.00 95.25 85 ARG A CA 1
ATOM 692 C C . ARG A 1 85 ? -9.294 -0.388 21.735 1.00 95.25 85 ARG A C 1
ATOM 694 O O . ARG A 1 85 ? -9.942 -0.940 20.853 1.00 95.25 85 ARG A O 1
ATOM 701 N N . LEU A 1 86 ? -9.835 -0.024 22.898 1.00 95.12 86 LEU A N 1
ATOM 702 C CA . LEU A 1 86 ? -11.262 -0.207 23.187 1.00 95.12 86 LEU A CA 1
ATOM 703 C C . LEU A 1 86 ? -12.135 0.593 22.216 1.00 95.12 86 LEU A C 1
ATOM 705 O O . LEU A 1 86 ? -13.083 0.048 21.659 1.00 95.12 86 LEU A O 1
ATOM 709 N N . MET A 1 87 ? -11.784 1.855 21.957 1.00 94.00 87 MET A N 1
ATOM 710 C CA . MET A 1 87 ? -12.524 2.679 21.000 1.00 94.00 87 MET A CA 1
ATOM 711 C C . MET A 1 87 ? -12.394 2.154 19.563 1.00 94.00 87 MET A C 1
ATOM 713 O O . MET A 1 87 ? -13.364 2.181 18.812 1.00 94.00 87 MET A O 1
ATOM 717 N N . ALA A 1 88 ? -11.221 1.642 19.187 1.00 93.69 88 ALA A N 1
ATOM 718 C CA . ALA A 1 88 ? -10.980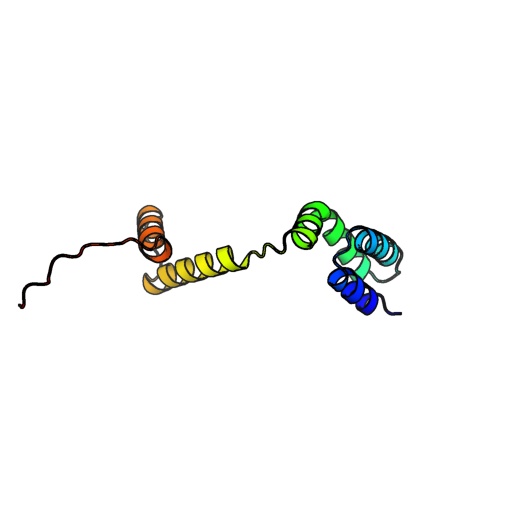 1.006 17.898 1.00 93.69 88 ALA A CA 1
ATOM 719 C C . ALA A 1 88 ? -11.902 -0.203 17.692 1.00 93.69 88 ALA A C 1
ATOM 721 O O . ALA A 1 88 ? -12.596 -0.278 16.681 1.00 93.69 88 ALA A O 1
ATOM 722 N N . LEU A 1 89 ? -11.967 -1.102 18.679 1.00 93.31 89 LEU A N 1
ATOM 723 C CA . LEU A 1 89 ? -12.859 -2.263 18.655 1.00 93.31 89 LEU A CA 1
ATOM 724 C C . LEU A 1 89 ? -14.332 -1.845 18.628 1.00 93.31 89 LEU A C 1
ATOM 726 O O . LEU A 1 89 ? -15.107 -2.403 17.859 1.00 93.31 89 LEU A O 1
ATOM 730 N N . LEU A 1 90 ? -14.712 -0.827 19.403 1.00 92.31 90 LEU A N 1
ATOM 731 C CA . LEU A 1 90 ? -16.079 -0.311 19.416 1.00 92.31 90 LEU A CA 1
ATOM 732 C C . LEU A 1 90 ? -16.491 0.284 18.059 1.00 92.31 90 LEU A C 1
ATOM 734 O O . LEU A 1 90 ? -17.610 0.063 17.606 1.00 92.31 90 LEU A O 1
ATOM 738 N N . LYS A 1 91 ? -15.601 1.039 17.403 1.00 89.50 91 LYS A N 1
ATOM 739 C CA . LYS A 1 91 ? -15.895 1.724 16.134 1.00 89.50 91 LYS A CA 1
ATOM 740 C C . LYS A 1 91 ? -15.794 0.812 14.914 1.00 89.50 91 LYS A C 1
ATOM 742 O O . LYS A 1 91 ? -16.619 0.935 14.015 1.00 89.50 91 LYS A O 1
ATOM 747 N N . ALA A 1 92 ? -14.801 -0.072 14.864 1.00 91.00 92 ALA A N 1
ATOM 748 C CA . ALA A 1 92 ? -14.544 -0.926 13.704 1.00 91.00 92 ALA A CA 1
ATOM 749 C C . ALA A 1 92 ? -15.167 -2.327 13.829 1.00 91.00 92 ALA A C 1
ATOM 751 O O . ALA A 1 92 ? -15.440 -2.964 12.816 1.00 91.00 92 ALA A O 1
ATOM 752 N N . GLY A 1 93 ? -15.417 -2.810 15.050 1.00 87.12 93 GLY A N 1
ATOM 753 C CA . GLY A 1 93 ? -15.806 -4.198 15.316 1.00 87.12 93 GLY A CA 1
ATOM 754 C C . GLY A 1 93 ? -17.265 -4.556 15.029 1.00 87.12 93 GLY A C 1
ATOM 755 O O . GLY A 1 93 ? -17.633 -5.701 15.259 1.00 87.12 93 GLY A O 1
ATOM 756 N N . ARG A 1 94 ? -18.097 -3.609 14.558 1.00 84.50 94 ARG A N 1
ATOM 757 C CA . ARG A 1 94 ? -19.534 -3.810 14.254 1.00 84.50 94 ARG A CA 1
ATOM 758 C C . ARG A 1 94 ? -20.278 -4.603 15.345 1.00 84.50 94 ARG A C 1
ATOM 760 O O . ARG A 1 94 ? -21.033 -5.527 15.058 1.00 84.50 94 ARG A O 1
ATOM 767 N N . LEU A 1 95 ? -20.027 -4.249 16.606 1.00 87.25 95 LEU A N 1
ATOM 768 C CA . LEU A 1 95 ? -20.574 -4.954 17.762 1.00 87.25 95 LEU A CA 1
ATOM 769 C C . LEU A 1 95 ? -22.096 -4.772 17.833 1.00 87.25 95 LEU A C 1
ATOM 771 O O . LEU A 1 95 ? -22.590 -3.645 17.792 1.00 87.25 95 LEU A O 1
ATOM 775 N N . GLN A 1 96 ? -22.833 -5.870 17.989 1.00 86.19 96 GLN A N 1
ATOM 776 C CA . GLN A 1 96 ? -24.265 -5.834 18.288 1.00 86.19 96 GLN A CA 1
ATOM 777 C C . GLN A 1 96 ? -24.445 -5.639 19.795 1.00 86.19 96 GLN A C 1
ATOM 779 O O . GLN A 1 96 ? -24.395 -6.591 20.574 1.00 86.19 96 GLN A O 1
ATOM 784 N N . LEU A 1 97 ? -24.581 -4.384 20.218 1.00 83.94 97 LEU A N 1
ATOM 785 C CA . LEU A 1 97 ? -24.790 -4.040 21.621 1.00 83.94 97 LEU A CA 1
ATOM 786 C C . LEU A 1 97 ? -26.291 -3.949 21.899 1.00 83.94 97 LEU A C 1
ATOM 788 O O . LEU A 1 97 ? -26.960 -3.037 21.418 1.00 83.94 97 LEU A O 1
ATOM 792 N N . HIS A 1 98 ? -26.810 -4.876 22.701 1.00 85.06 98 HIS A N 1
ATOM 793 C CA . HIS A 1 98 ? -28.150 -4.761 23.270 1.00 85.06 98 HIS A CA 1
ATOM 794 C C . HIS A 1 98 ? -28.099 -3.724 24.392 1.00 85.06 98 HIS A C 1
ATOM 796 O O . HIS A 1 98 ? -27.724 -4.030 25.524 1.00 85.06 98 HIS A O 1
ATOM 802 N N . LEU A 1 99 ? -28.383 -2.468 24.049 1.00 80.94 99 LEU A N 1
ATOM 803 C CA . LEU A 1 99 ? -28.416 -1.382 25.019 1.00 80.94 99 LEU A CA 1
ATOM 804 C C . LEU A 1 99 ? -29.762 -1.400 25.761 1.00 80.94 99 LEU A C 1
ATOM 806 O O . LEU A 1 99 ? -30.800 -1.558 25.114 1.00 80.94 99 LEU A O 1
ATOM 810 N N . PRO A 1 100 ? -29.770 -1.243 27.096 1.00 84.75 100 PRO A N 1
ATOM 811 C CA . PRO A 1 100 ? -31.012 -1.121 27.846 1.00 84.75 100 PRO A CA 1
ATOM 812 C C . PRO A 1 100 ? -31.767 0.142 27.416 1.00 84.75 100 PRO A C 1
ATOM 814 O O . PRO A 1 100 ? -31.159 1.150 27.047 1.00 84.75 100 PRO A O 1
ATOM 817 N N . SER A 1 101 ? -33.098 0.092 27.475 1.00 82.38 101 SER A N 1
ATOM 818 C CA . SER A 1 101 ? -33.943 1.260 27.231 1.00 82.38 101 SER A CA 1
ATOM 819 C C . SER A 1 101 ? -33.593 2.362 28.228 1.00 82.38 101 SER A C 1
ATOM 821 O O . SER A 1 101 ? -33.609 2.127 29.438 1.00 82.38 101 SER A O 1
ATOM 823 N N . LEU A 1 102 ? -33.279 3.556 27.724 1.00 80.62 102 LEU A N 1
ATOM 824 C CA . LEU A 1 102 ? -33.100 4.731 28.571 1.00 80.62 102 LEU A CA 1
ATOM 825 C C . LEU A 1 102 ? -34.444 5.035 29.236 1.00 80.62 102 LEU A C 1
ATOM 827 O O . LEU A 1 102 ? -35.418 5.330 28.543 1.00 80.62 102 LEU A O 1
ATOM 831 N N . SER A 1 103 ? -34.510 4.931 30.562 1.00 76.19 103 SER A N 1
ATOM 832 C CA . SER A 1 103 ? -35.677 5.401 31.304 1.00 76.19 103 SER A CA 1
ATOM 833 C C . SER A 1 103 ? -35.838 6.904 31.057 1.00 76.19 103 SER A C 1
ATOM 835 O O . SER A 1 103 ? -34.837 7.622 31.146 1.00 76.19 103 SER A O 1
ATOM 837 N N . PRO A 1 104 ? -37.047 7.395 30.734 1.00 79.56 104 PRO A N 1
ATOM 838 C CA . PRO A 1 104 ? -37.278 8.828 30.633 1.00 79.56 104 PRO A CA 1
ATOM 839 C C . PRO A 1 104 ? -36.997 9.463 32.001 1.00 79.56 104 PRO A C 1
ATOM 841 O O . PRO A 1 104 ? -37.566 9.042 33.009 1.00 79.56 104 PRO A O 1
ATOM 844 N N . THR A 1 105 ? -36.053 10.404 32.018 1.00 69.00 105 THR A N 1
ATOM 845 C CA . THR A 1 105 ? -35.774 11.311 33.143 1.00 69.00 105 THR A CA 1
ATOM 846 C C . THR A 1 105 ? -36.897 12.307 33.338 1.00 69.00 105 THR A C 1
ATOM 848 O O . THR A 1 105 ? -37.388 12.804 32.297 1.00 69.00 105 THR A O 1
#

Sequence (105 aa):
MMLRETFQDVLAGEDAVALRWWVTRARRSRLVPFRKLADSVMEHWDGIVAFLETRVTNGVIEAINGLLQLAKRMARGFRSFRNFRLMALLKAGRLQLHLPSLSPT

pLDDT: mean 91.7, std 5.88, range [59.59, 98.12]

Foldseek 3Di:
DDLVVQCVVLLVVLDLVSLLVSLVVQCPDPDPVSVVVSVVCVVCVVVSNCCSPPVDDCVVVVVLVVQLVVLCVVVVHDPDVVVSVVSSCVRVVPDPDPDDDDDDD